Protein AF-A0A7K5IUB0-F1 (afdb_monomer)

Secondary structure (DSSP, 8-state):
---EEE---------SS--BPPEEEEEPPPHHHHHSS-S----EEEEES-BSS--EEEEEETTEEEEEEEE----

Structure (mmCIF, N/CA/C/O backbone):
data_AF-A0A7K5IUB0-F1
#
_entry.id   AF-A0A7K5IUB0-F1
#
loop_
_atom_site.group_PDB
_atom_site.id
_atom_site.type_symbol
_atom_site.label_atom_id
_atom_site.label_alt_id
_atom_site.label_comp_id
_atom_site.label_asym_id
_atom_site.label_entity_id
_atom_site.label_seq_id
_atom_site.pdbx_PDB_ins_code
_atom_site.Cartn_x
_atom_site.Cartn_y
_atom_site.Cartn_z
_atom_site.occupancy
_atom_site.B_iso_or_equiv
_atom_site.auth_seq_id
_atom_site.auth_comp_id
_atom_site.auth_asym_id
_atom_site.auth_atom_id
_atom_site.pdbx_PDB_model_num
ATOM 1 N N . SER A 1 1 ? 5.387 -14.688 -13.784 1.00 41.94 1 SER A N 1
ATOM 2 C CA . SER A 1 1 ? 5.228 -13.397 -13.088 1.00 41.94 1 SER A CA 1
ATOM 3 C C . SER A 1 1 ? 5.122 -13.656 -11.596 1.00 41.94 1 SER A C 1
ATOM 5 O O . SER A 1 1 ? 4.375 -14.565 -11.250 1.00 41.94 1 SER A O 1
ATOM 7 N N . PRO A 1 2 ? 5.887 -12.980 -10.723 1.00 47.88 2 PRO A N 1
ATOM 8 C CA . PRO A 1 2 ? 5.788 -13.200 -9.283 1.00 47.88 2 PRO A CA 1
ATOM 9 C C . PRO A 1 2 ? 4.535 -12.526 -8.710 1.00 47.88 2 PRO A C 1
ATOM 11 O O . PRO A 1 2 ? 4.245 -11.377 -9.034 1.00 47.88 2 PRO A O 1
ATOM 14 N N . ASN A 1 3 ? 3.803 -13.254 -7.868 1.00 53.31 3 ASN A N 1
ATOM 15 C CA . ASN A 1 3 ? 2.569 -12.790 -7.235 1.00 53.31 3 ASN A CA 1
ATOM 16 C C . ASN A 1 3 ? 2.902 -12.142 -5.891 1.00 53.31 3 ASN A C 1
ATOM 18 O O . ASN A 1 3 ? 3.457 -12.809 -5.014 1.00 53.31 3 ASN A O 1
ATOM 22 N N . PHE A 1 4 ? 2.569 -10.863 -5.725 1.00 51.28 4 PHE A N 1
ATOM 23 C CA . PHE A 1 4 ? 2.778 -10.142 -4.472 1.00 51.28 4 PHE A CA 1
ATOM 24 C C . PHE A 1 4 ? 1.444 -9.904 -3.765 1.00 51.28 4 PHE A C 1
ATOM 26 O O . PHE A 1 4 ? 0.504 -9.408 -4.382 1.00 51.28 4 PHE A O 1
ATOM 33 N N . HIS A 1 5 ? 1.373 -10.233 -2.474 1.00 58.25 5 HIS A N 1
ATOM 34 C CA . HIS A 1 5 ? 0.194 -10.007 -1.635 1.00 58.25 5 HIS A CA 1
ATOM 35 C C . HIS A 1 5 ? 0.624 -9.406 -0.287 1.00 58.25 5 HIS A C 1
ATOM 37 O O . HIS A 1 5 ? 1.591 -9.885 0.305 1.00 58.25 5 HIS A O 1
ATOM 43 N N . PRO A 1 6 ? -0.056 -8.371 0.221 1.00 44.97 6 PRO A N 1
ATOM 44 C CA . PRO A 1 6 ? 0.191 -7.867 1.567 1.00 44.97 6 PRO A CA 1
ATOM 45 C C . PRO A 1 6 ? -0.433 -8.799 2.622 1.00 44.97 6 PRO A C 1
ATOM 47 O O . PRO A 1 6 ? -1.562 -9.261 2.453 1.00 44.97 6 PRO A O 1
ATOM 50 N N . ILE A 1 7 ? 0.281 -9.055 3.726 1.00 63.75 7 ILE A N 1
ATOM 51 C CA . ILE A 1 7 ? -0.230 -9.803 4.892 1.00 63.75 7 ILE A CA 1
ATOM 52 C C . ILE A 1 7 ? -0.136 -8.951 6.161 1.00 63.75 7 ILE A C 1
ATOM 54 O O . ILE A 1 7 ? 0.869 -8.284 6.395 1.00 63.75 7 ILE A O 1
ATOM 58 N N . PHE A 1 8 ? -1.171 -9.042 7.006 1.00 61.06 8 PHE A N 1
ATOM 59 C CA . PHE A 1 8 ? -1.233 -8.421 8.330 1.00 61.06 8 PHE A CA 1
ATOM 60 C C . PHE A 1 8 ? -0.991 -9.452 9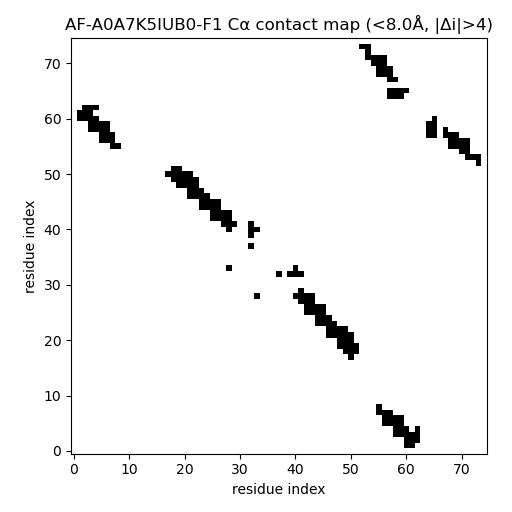.437 1.00 61.06 8 PHE A C 1
ATOM 62 O O . PHE A 1 8 ? -1.747 -10.414 9.569 1.00 61.06 8 PHE A O 1
ATOM 69 N N . THR A 1 9 ? 0.013 -9.228 10.285 1.00 55.94 9 THR A N 1
ATOM 70 C CA . THR A 1 9 ? 0.206 -9.971 11.541 1.00 55.94 9 THR A CA 1
ATOM 71 C C . THR A 1 9 ? -0.066 -9.049 12.726 1.00 55.94 9 THR A C 1
ATOM 73 O O . THR A 1 9 ? 0.588 -8.025 12.883 1.00 55.94 9 THR A O 1
ATOM 76 N N . LYS A 1 10 ? -1.048 -9.391 13.564 1.00 58.19 10 LYS A N 1
ATOM 77 C CA . LYS A 1 10 ? -1.466 -8.587 14.723 1.00 58.19 10 LYS A CA 1
ATOM 78 C C . LYS A 1 10 ? -0.475 -8.745 15.885 1.00 58.19 10 LYS A C 1
ATOM 80 O O . LYS A 1 10 ? -0.523 -9.767 16.563 1.00 58.19 10 LYS A O 1
ATOM 85 N N . THR A 1 11 ? 0.301 -7.705 16.200 1.00 61.25 11 THR A N 1
ATOM 86 C CA . THR A 1 11 ? 1.130 -7.667 17.421 1.00 61.25 11 THR A CA 1
ATOM 87 C C . THR A 1 11 ? 1.023 -6.316 18.134 1.00 61.25 11 THR A C 1
ATOM 89 O O . THR A 1 11 ? 1.858 -5.450 17.9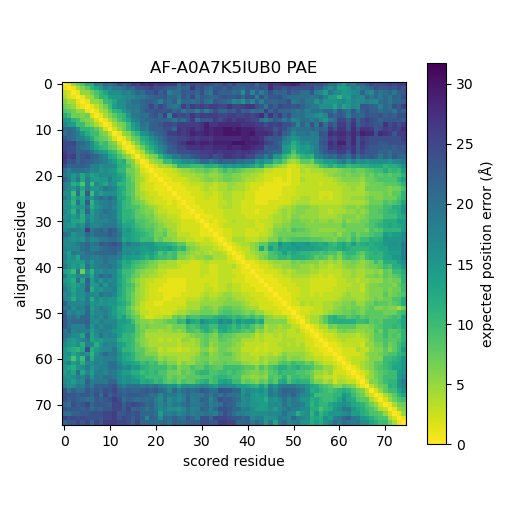44 1.00 61.25 11 THR A O 1
ATOM 92 N N . ALA A 1 12 ? -0.019 -6.143 18.961 1.00 61.62 12 ALA A N 1
ATOM 93 C CA . ALA A 1 12 ? -0.023 -5.277 20.156 1.00 61.62 12 ALA A CA 1
ATOM 94 C C . ALA A 1 12 ? -1.387 -5.357 20.887 1.00 61.62 12 ALA A C 1
ATOM 96 O O . ALA A 1 12 ? -2.446 -5.394 20.230 1.00 61.62 12 ALA A O 1
ATOM 97 N N . PRO A 1 13 ? -1.406 -5.351 22.235 1.00 55.50 13 PRO A N 1
ATOM 98 C CA . PRO A 1 13 ? -2.621 -5.124 23.004 1.00 55.50 13 PRO A CA 1
ATOM 99 C C . PRO A 1 13 ? -3.006 -3.642 22.885 1.00 55.50 13 PRO A C 1
ATOM 101 O O . PRO A 1 13 ? -2.327 -2.762 23.395 1.00 55.50 13 PRO A O 1
ATOM 104 N N . SER A 1 14 ? -4.083 -3.369 22.150 1.00 56.06 14 SER A N 1
ATOM 105 C CA . SER A 1 14 ? -4.657 -2.024 22.008 1.00 56.06 14 SER A CA 1
ATOM 106 C C . SER A 1 14 ? -5.564 -1.706 23.203 1.00 56.06 14 SER A C 1
ATOM 108 O O . SER A 1 14 ? -6.167 -2.642 23.738 1.00 56.06 14 SER A O 1
ATOM 110 N N . PRO A 1 15 ? -5.770 -0.425 23.556 1.00 57.28 15 PRO A N 1
ATOM 111 C CA . PRO A 1 15 ? -6.799 -0.028 24.519 1.00 57.28 15 PRO A CA 1
ATOM 112 C C . PRO A 1 15 ? -8.203 -0.505 24.086 1.00 57.28 15 PRO A C 1
ATOM 114 O O . PRO A 1 15 ? -8.423 -0.769 22.895 1.00 57.28 15 PRO A O 1
ATOM 117 N N . PRO A 1 16 ? -9.162 -0.645 25.025 1.00 56.50 16 PRO A N 1
ATOM 118 C CA . PRO A 1 16 ? -10.540 -1.004 24.709 1.00 56.50 16 PRO A CA 1
ATOM 119 C C . PRO A 1 16 ? -11.191 0.111 23.882 1.00 56.50 16 PRO A C 1
ATOM 121 O O . PRO A 1 16 ? -11.588 1.153 24.389 1.00 56.50 16 PRO A O 1
ATOM 124 N N . GLY A 1 17 ? -11.278 -0.125 22.578 1.00 66.19 17 GLY A N 1
ATOM 125 C CA . GLY A 1 17 ? -11.908 0.739 21.589 1.00 66.19 17 GLY A CA 1
ATOM 126 C C . GLY A 1 17 ? -12.233 -0.081 20.342 1.00 66.19 17 GLY A C 1
ATOM 127 O O . GLY A 1 17 ? -11.634 -1.136 20.114 1.00 66.19 17 GLY A O 1
ATOM 128 N N . LYS A 1 18 ? -13.212 0.365 19.544 1.00 74.12 18 LYS A N 1
ATOM 129 C CA . LYS A 1 18 ? -13.585 -0.305 18.288 1.00 74.12 18 LYS A CA 1
ATOM 130 C C . LYS A 1 18 ? -12.382 -0.306 17.343 1.00 74.12 18 LYS A C 1
ATOM 132 O O . LYS A 1 18 ? -12.076 0.720 16.748 1.00 74.12 18 LYS A O 1
ATOM 137 N N . ARG A 1 19 ? -11.711 -1.451 17.194 1.00 79.94 19 ARG A N 1
ATOM 138 C CA . ARG A 1 19 ? -10.735 -1.633 16.116 1.00 79.94 19 ARG A CA 1
ATOM 139 C C . ARG A 1 19 ? -11.477 -1.692 14.790 1.00 79.94 19 ARG A C 1
ATOM 141 O O . ARG A 1 19 ? -12.426 -2.465 14.657 1.00 79.94 19 ARG A O 1
ATOM 148 N N . LEU A 1 20 ? -11.025 -0.904 13.825 1.00 86.12 20 LEU A N 1
ATOM 149 C CA . LEU A 1 20 ? -11.546 -0.929 12.464 1.00 86.12 20 LEU A CA 1
ATOM 150 C C . LEU A 1 20 ? -10.466 -1.515 11.550 1.00 86.12 20 LEU A C 1
ATOM 152 O O . LEU A 1 20 ? -9.347 -0.997 11.555 1.00 86.12 20 LEU A O 1
ATOM 156 N N . PRO A 1 21 ? -10.749 -2.604 10.813 1.00 85.19 21 PRO A N 1
ATOM 157 C CA . PRO A 1 21 ? -9.790 -3.155 9.866 1.00 85.19 21 PRO A CA 1
ATOM 158 C C . PRO A 1 21 ? -9.601 -2.202 8.671 1.00 85.19 21 PRO A C 1
ATOM 160 O O . PRO A 1 21 ? -10.571 -1.575 8.240 1.00 85.19 21 PRO A O 1
ATOM 163 N N . PRO A 1 22 ? -8.386 -2.100 8.100 1.00 88.75 22 PRO A N 1
ATOM 164 C CA . PRO A 1 22 ? -8.154 -1.274 6.922 1.00 88.75 22 PRO A CA 1
ATOM 165 C C . PRO A 1 22 ? -8.796 -1.874 5.677 1.00 88.75 22 PRO A C 1
ATOM 167 O O . PRO A 1 22 ? -8.757 -3.082 5.447 1.00 88.75 22 PRO A O 1
ATOM 170 N N . SER A 1 23 ? -9.305 -1.000 4.815 1.00 90.69 23 SER A N 1
ATOM 171 C CA . SER A 1 23 ? -9.468 -1.317 3.397 1.00 90.69 23 SER A CA 1
ATOM 172 C C . SER A 1 23 ? -8.125 -1.137 2.700 1.00 90.69 23 SER A C 1
ATOM 174 O O . SER A 1 23 ? -7.504 -0.084 2.858 1.00 90.69 23 SER A O 1
ATOM 176 N N . VAL A 1 24 ? -7.689 -2.143 1.942 1.00 88.81 24 VAL A N 1
ATOM 177 C CA . VAL A 1 24 ? -6.344 -2.193 1.353 1.00 88.81 24 VAL A CA 1
ATOM 178 C C . VAL A 1 24 ? -6.431 -2.326 -0.154 1.00 88.81 24 VAL A C 1
ATOM 180 O O . VAL A 1 24 ? -7.143 -3.184 -0.671 1.00 88.81 24 VAL A O 1
ATOM 183 N N . TYR A 1 25 ? -5.670 -1.486 -0.843 1.00 90.12 25 TYR A N 1
ATOM 184 C CA . TYR A 1 25 ? -5.615 -1.435 -2.294 1.00 90.12 25 TYR A CA 1
ATOM 185 C C . TYR A 1 25 ? -4.159 -1.479 -2.736 1.00 90.12 25 TYR A C 1
ATOM 187 O O . TYR A 1 25 ? -3.328 -0.729 -2.223 1.00 90.12 25 TYR A O 1
ATOM 195 N N . LEU A 1 26 ? -3.859 -2.347 -3.699 1.00 90.12 26 LEU A N 1
ATOM 196 C CA . LEU A 1 26 ? -2.563 -2.379 -4.361 1.00 90.12 26 LEU A CA 1
ATOM 197 C C . LEU A 1 26 ? -2.690 -1.643 -5.691 1.00 90.12 26 LEU A C 1
ATOM 199 O O . LEU A 1 26 ? -3.445 -2.065 -6.566 1.00 90.12 26 LEU A O 1
ATOM 203 N N . LEU A 1 27 ? -1.979 -0.530 -5.823 1.00 91.50 27 LEU A N 1
ATOM 204 C CA . LEU A 1 27 ? -1.960 0.249 -7.051 1.00 91.50 27 LEU A CA 1
ATOM 205 C C . LEU A 1 27 ? -0.847 -0.275 -7.970 1.00 91.50 27 LEU A C 1
ATOM 207 O O . LEU A 1 27 ? 0.248 -0.583 -7.480 1.00 91.50 27 LEU A O 1
ATOM 211 N N . PRO A 1 28 ? -1.114 -0.396 -9.283 1.00 88.25 28 PRO A N 1
ATOM 212 C CA . PRO A 1 28 ? -0.098 -0.799 -10.242 1.00 88.25 28 PRO A CA 1
ATOM 213 C C . PRO A 1 28 ? 0.980 0.288 -10.380 1.00 88.25 28 PRO A C 1
ATOM 215 O O . PRO A 1 28 ? 0.717 1.453 -10.063 1.00 88.25 28 PRO A O 1
ATOM 218 N N . PRO A 1 29 ? 2.168 -0.065 -10.896 1.00 91.75 29 PRO A N 1
ATOM 219 C CA . PRO A 1 29 ? 3.162 0.928 -11.269 1.00 91.75 29 PRO A CA 1
ATOM 220 C C . PRO A 1 29 ? 2.588 1.904 -12.309 1.00 91.75 29 PRO A C 1
ATOM 222 O O . PRO A 1 29 ? 1.774 1.489 -13.144 1.00 91.75 29 PRO A O 1
ATOM 225 N N . PRO A 1 30 ? 3.009 3.178 -12.306 1.00 89.88 30 PRO A N 1
ATOM 226 C CA . PRO A 1 30 ? 2.637 4.126 -13.348 1.00 89.88 30 PRO A CA 1
ATOM 227 C C . PRO A 1 30 ? 3.023 3.615 -14.741 1.00 89.88 30 PRO A C 1
ATOM 229 O O . PRO A 1 30 ? 4.082 3.009 -14.926 1.00 89.88 30 PRO A O 1
ATOM 232 N N . SER A 1 31 ? 2.185 3.889 -15.742 1.00 89.44 31 SER A N 1
ATOM 233 C CA . SER A 1 31 ? 2.383 3.424 -17.123 1.00 89.44 31 SER A CA 1
ATOM 234 C C . SER A 1 31 ? 3.728 3.857 -17.716 1.00 89.44 31 SER A C 1
ATOM 236 O O . SER A 1 31 ? 4.323 3.131 -18.516 1.00 89.44 31 SER A O 1
ATOM 238 N N . GLU A 1 32 ? 4.233 5.018 -17.301 1.00 89.00 32 GLU A N 1
ATOM 239 C CA . GLU A 1 32 ? 5.526 5.575 -17.700 1.00 89.00 32 GLU A CA 1
ATOM 240 C C . GLU A 1 32 ? 6.705 4.775 -17.133 1.00 89.00 32 GLU A C 1
ATOM 242 O O . GLU A 1 32 ? 7.777 4.745 -17.734 1.00 89.00 32 GLU A O 1
ATOM 247 N N . GLU A 1 33 ? 6.531 4.127 -15.979 1.00 88.06 33 GLU A N 1
ATOM 248 C CA . GLU A 1 33 ? 7.537 3.242 -15.386 1.00 88.06 33 GLU A CA 1
ATOM 249 C C . GLU A 1 33 ? 7.562 1.891 -16.107 1.00 88.06 33 GLU A C 1
ATOM 251 O O . GLU A 1 33 ? 8.633 1.344 -16.345 1.00 88.06 33 GLU A O 1
ATOM 256 N N . ILE A 1 34 ? 6.390 1.406 -16.531 1.00 87.12 34 ILE A N 1
ATOM 257 C CA . ILE A 1 34 ? 6.230 0.147 -17.274 1.00 87.12 34 ILE A CA 1
ATOM 258 C C . ILE A 1 34 ? 6.774 0.264 -18.703 1.00 87.12 34 ILE A C 1
ATOM 260 O O . ILE A 1 34 ? 7.398 -0.665 -19.208 1.00 87.12 34 ILE A O 1
ATOM 264 N N . SER A 1 35 ? 6.518 1.395 -19.364 1.00 85.88 35 SER A N 1
ATOM 265 C CA . SER A 1 35 ? 6.876 1.610 -20.775 1.00 85.88 35 SER A CA 1
ATOM 266 C C . SER A 1 35 ? 8.214 2.332 -20.955 1.00 85.88 35 SER A C 1
ATOM 268 O O . SER A 1 35 ? 8.703 2.468 -22.076 1.00 85.88 35 SER A O 1
ATOM 270 N N . GLY A 1 36 ? 8.783 2.854 -19.868 1.00 84.81 36 GLY A N 1
ATOM 271 C CA . GLY A 1 36 ? 10.023 3.618 -19.878 1.00 84.81 36 GLY A CA 1
ATOM 272 C C . GLY A 1 36 ? 11.279 2.747 -19.766 1.00 84.81 36 GLY A C 1
ATOM 273 O O . GLY A 1 36 ? 11.205 1.538 -19.577 1.00 84.81 36 GLY A O 1
ATOM 274 N N . PRO A 1 37 ? 12.474 3.362 -19.811 1.00 85.88 37 PRO A N 1
ATOM 275 C CA . PRO A 1 37 ? 13.750 2.650 -19.702 1.00 85.88 37 PRO A CA 1
ATOM 276 C C . PRO A 1 37 ? 14.079 2.194 -18.268 1.00 85.88 37 PRO A C 1
ATOM 278 O O . PRO A 1 37 ? 15.202 1.768 -17.999 1.00 85.88 37 PRO A O 1
ATOM 281 N N . ARG A 1 38 ? 13.148 2.343 -17.315 1.00 82.56 38 ARG A N 1
ATOM 282 C CA . ARG A 1 38 ? 13.388 2.007 -15.910 1.00 82.56 38 ARG A CA 1
ATOM 283 C C . ARG A 1 38 ? 13.418 0.492 -15.746 1.00 82.56 38 ARG A C 1
ATOM 285 O O . ARG A 1 38 ? 12.518 -0.216 -16.173 1.00 82.56 38 ARG A O 1
ATOM 292 N N . SER A 1 39 ? 14.464 0.004 -15.092 1.00 83.94 39 SER A N 1
ATOM 293 C CA . SER A 1 39 ? 14.626 -1.413 -14.749 1.00 83.94 39 SER A CA 1
ATOM 294 C C . SER A 1 39 ?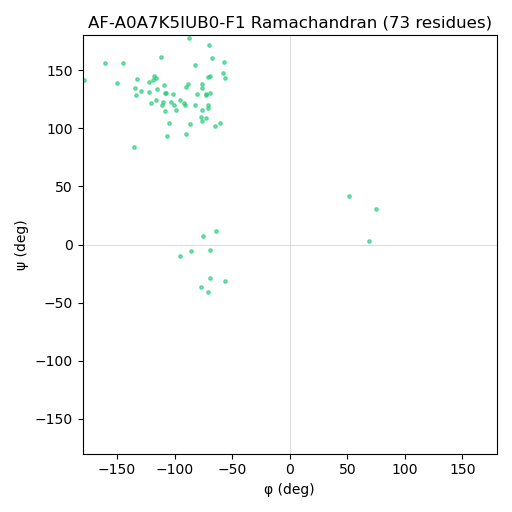 13.938 -1.796 -13.435 1.00 83.94 39 SER A C 1
ATOM 296 O O . SER A 1 39 ? 13.902 -2.972 -13.073 1.00 83.94 39 SER A O 1
ATOM 298 N N . THR A 1 40 ? 13.394 -0.814 -12.718 1.00 84.00 40 THR A N 1
ATOM 299 C CA . THR A 1 40 ? 12.675 -0.982 -11.455 1.00 84.00 40 THR A CA 1
ATOM 300 C C . THR A 1 40 ? 11.240 -0.511 -11.611 1.00 84.00 40 THR A C 1
ATOM 302 O O . THR A 1 40 ? 10.997 0.455 -12.330 1.00 84.00 40 THR A O 1
ATOM 305 N N . LEU A 1 41 ? 10.326 -1.189 -10.917 1.00 86.56 41 LEU A N 1
ATOM 306 C CA . LEU A 1 41 ? 8.914 -0.835 -10.840 1.00 86.56 41 LEU A CA 1
ATOM 307 C C . LEU A 1 41 ? 8.543 -0.529 -9.391 1.00 86.56 41 LEU A C 1
ATOM 309 O O . LEU A 1 41 ? 8.971 -1.238 -8.475 1.00 86.56 41 LEU A O 1
ATOM 313 N N . SER A 1 42 ? 7.700 0.473 -9.201 1.00 86.75 42 SER A N 1
ATOM 314 C CA . SER A 1 42 ? 7.198 0.885 -7.902 1.00 86.75 42 SER A CA 1
ATOM 315 C C . SER A 1 42 ? 5.785 0.345 -7.702 1.00 86.75 42 SER A C 1
ATOM 317 O O . SER A 1 42 ? 4.914 0.513 -8.549 1.00 86.75 42 SER A O 1
ATOM 319 N N . LEU A 1 43 ? 5.543 -0.308 -6.565 1.00 86.19 43 LEU A N 1
ATOM 320 C CA . LEU A 1 43 ? 4.206 -0.724 -6.139 1.00 86.19 43 LEU A CA 1
ATOM 321 C C . LEU A 1 43 ? 3.768 0.132 -4.957 1.00 86.19 43 LEU A C 1
ATOM 323 O O . LEU A 1 43 ? 4.545 0.363 -4.031 1.00 86.19 43 LEU A O 1
ATOM 327 N N . THR A 1 44 ? 2.512 0.572 -4.961 1.00 89.31 44 THR A N 1
ATOM 328 C CA . THR A 1 44 ? 1.960 1.385 -3.872 1.00 89.31 44 THR A CA 1
ATOM 329 C C . THR A 1 44 ? 0.836 0.638 -3.171 1.00 89.31 44 THR A C 1
ATOM 331 O O . THR A 1 44 ? -0.142 0.238 -3.798 1.00 89.31 44 THR A O 1
ATOM 334 N N . CYS A 1 45 ? 0.965 0.469 -1.855 1.00 88.25 45 CYS A N 1
ATOM 335 C CA . CYS A 1 45 ? -0.078 -0.087 -0.998 1.00 88.25 45 CYS A CA 1
ATOM 336 C C . CYS A 1 45 ? -0.804 1.055 -0.279 1.00 88.25 45 CYS A C 1
ATOM 338 O O . CYS A 1 45 ? -0.185 1.802 0.474 1.00 88.25 45 CYS A O 1
ATOM 340 N N . LEU A 1 46 ? -2.113 1.177 -0.494 1.00 89.12 46 LEU A N 1
ATOM 341 C CA . LEU A 1 46 ? -2.964 2.180 0.139 1.00 89.12 46 LEU A CA 1
ATOM 342 C C . LEU A 1 46 ? -3.879 1.511 1.169 1.00 89.12 46 LEU A C 1
ATOM 344 O O . LEU A 1 46 ? -4.757 0.733 0.796 1.00 89.12 46 LEU A O 1
ATOM 348 N N . ALA A 1 47 ? -3.700 1.842 2.449 1.00 88.50 47 ALA A N 1
ATOM 349 C CA . ALA A 1 47 ? -4.564 1.409 3.548 1.00 88.50 47 ALA A CA 1
ATOM 350 C C . ALA A 1 47 ? -5.401 2.591 4.063 1.00 88.50 47 ALA A C 1
ATOM 352 O O . ALA A 1 47 ? -4.859 3.663 4.325 1.00 88.50 47 ALA A O 1
ATOM 353 N N . ARG A 1 48 ? -6.724 2.423 4.207 1.00 89.44 48 ARG A N 1
ATOM 354 C CA . ARG A 1 48 ? -7.627 3.493 4.681 1.00 89.44 48 ARG A CA 1
ATOM 355 C C . ARG A 1 48 ? -8.773 2.981 5.553 1.00 89.44 48 ARG A C 1
ATOM 357 O O . ARG A 1 48 ? -9.194 1.835 5.412 1.00 89.44 48 ARG A O 1
ATOM 364 N N . GLY A 1 49 ? -9.309 3.863 6.401 1.00 87.75 49 GLY A N 1
ATOM 365 C CA . GLY A 1 49 ? -10.505 3.599 7.214 1.00 87.75 49 GLY A CA 1
ATOM 366 C C . GLY A 1 49 ? -10.274 2.676 8.413 1.00 87.75 49 GLY A C 1
ATOM 367 O O . GLY A 1 49 ? -11.180 1.932 8.778 1.00 87.75 49 GLY A O 1
ATOM 368 N N . PHE A 1 50 ? -9.074 2.696 8.996 1.00 88.38 50 PHE A N 1
ATOM 369 C CA . PHE A 1 50 ? -8.690 1.826 10.107 1.00 88.38 50 PHE A CA 1
ATOM 370 C C . PHE A 1 50 ? -8.482 2.594 11.412 1.00 88.38 50 PHE A C 1
ATOM 372 O O . PHE A 1 50 ? -8.322 3.811 11.414 1.00 88.38 50 PHE A O 1
ATOM 379 N N . PHE A 1 51 ? -8.513 1.862 12.525 1.00 85.06 51 PHE A N 1
ATOM 380 C CA . PHE A 1 51 ? -8.230 2.385 13.861 1.00 85.06 51 PHE A CA 1
ATOM 381 C C 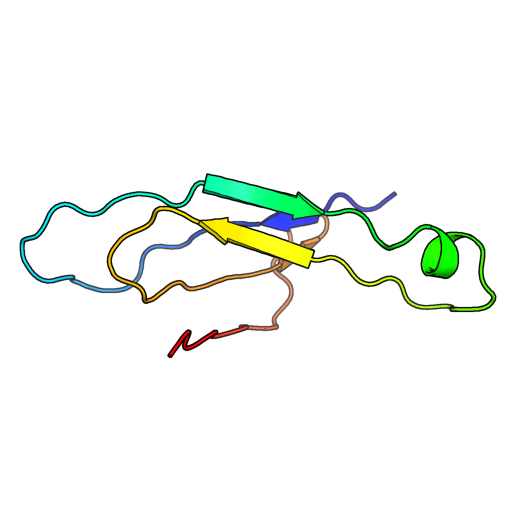. PHE A 1 51 ? -7.633 1.280 14.752 1.00 85.06 51 PHE A C 1
ATOM 383 O O . PHE A 1 51 ? -8.174 0.161 14.747 1.00 85.06 51 PHE A O 1
ATOM 390 N N . PRO A 1 52 ? -6.605 1.565 15.581 1.00 82.25 52 PRO A N 1
ATOM 391 C CA . PRO A 1 52 ? -5.867 2.838 15.705 1.00 82.25 52 PRO A CA 1
ATOM 392 C C . PRO A 1 52 ? -4.984 3.127 14.478 1.00 82.25 52 PRO A 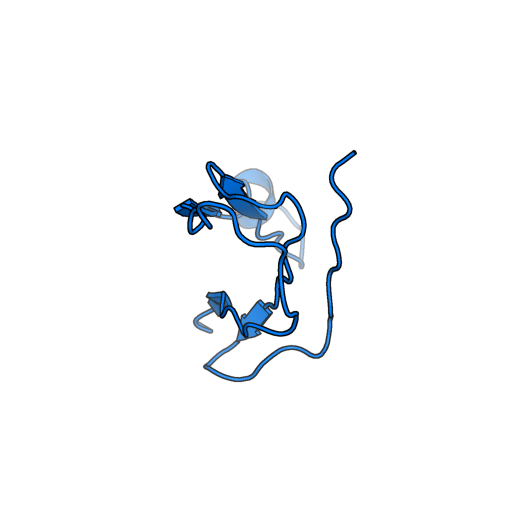C 1
ATOM 394 O O . PRO A 1 52 ? -4.845 2.262 13.622 1.00 82.25 52 PRO A O 1
ATOM 397 N N . GLU A 1 53 ? -4.396 4.321 14.389 1.00 74.88 53 GLU A N 1
ATOM 398 C CA . GLU A 1 53 ? -3.591 4.769 13.232 1.00 74.88 53 GLU A CA 1
ATOM 399 C C . GLU A 1 53 ? -2.245 4.032 13.073 1.00 74.88 53 GLU A C 1
ATOM 401 O O . GLU A 1 53 ? -1.563 4.184 12.064 1.00 74.88 53 GLU A O 1
ATOM 406 N N . ASN A 1 54 ? -1.887 3.158 14.017 1.00 75.25 54 ASN A N 1
ATOM 407 C CA . ASN A 1 54 ? -0.693 2.321 13.936 1.00 75.25 54 ASN A CA 1
ATOM 408 C C . ASN A 1 54 ? -0.950 1.073 13.076 1.00 75.25 54 ASN A C 1
ATOM 410 O O . ASN A 1 54 ? -1.783 0.228 13.428 1.00 75.25 54 ASN A O 1
ATOM 414 N N . LEU A 1 55 ? -0.188 0.924 11.988 1.00 74.75 55 LEU A N 1
ATOM 415 C CA . LEU A 1 55 ? -0.284 -0.208 11.067 1.00 74.75 55 LEU A CA 1
ATOM 416 C C . LEU A 1 55 ? 1.096 -0.776 10.714 1.00 74.75 55 LEU A C 1
ATOM 418 O O . LEU A 1 55 ? 1.969 -0.052 10.245 1.00 74.75 55 LEU A O 1
ATOM 422 N N . ASP A 1 56 ? 1.248 -2.093 10.859 1.00 76.31 56 ASP A N 1
ATOM 423 C CA . ASP A 1 56 ? 2.402 -2.835 10.349 1.00 76.31 56 ASP A CA 1
ATOM 424 C C . ASP A 1 56 ? 2.110 -3.350 8.933 1.00 76.31 56 ASP A C 1
ATOM 426 O O . ASP A 1 56 ? 1.156 -4.107 8.719 1.00 76.31 56 ASP A O 1
ATOM 430 N N . LEU A 1 57 ? 2.940 -2.953 7.964 1.00 77.62 57 LEU A N 1
ATOM 431 C CA . LEU A 1 57 ? 2.849 -3.386 6.570 1.00 77.62 57 LEU A CA 1
ATOM 432 C C . LEU A 1 57 ? 4.086 -4.193 6.170 1.00 77.62 57 LEU A C 1
ATOM 434 O O . LEU A 1 57 ? 5.229 -3.796 6.411 1.00 77.62 57 LEU A O 1
ATOM 438 N N . HIS A 1 58 ? 3.840 -5.318 5.501 1.00 80.12 58 HIS A N 1
ATOM 439 C CA . HIS A 1 58 ? 4.878 -6.181 4.955 1.00 80.12 58 HIS A CA 1
ATOM 440 C C . HIS A 1 58 ? 4.554 -6.566 3.520 1.00 80.12 58 HIS A C 1
ATOM 442 O O . HIS A 1 58 ? 3.407 -6.861 3.172 1.00 80.12 58 HIS A O 1
ATOM 448 N N . TRP A 1 59 ? 5.598 -6.628 2.704 1.00 82.81 59 TRP A N 1
ATOM 449 C CA . TRP A 1 59 ? 5.508 -7.150 1.353 1.00 82.81 59 TRP A CA 1
ATOM 450 C C . TRP A 1 59 ? 5.774 -8.646 1.354 1.00 82.81 59 TRP A C 1
ATOM 452 O O . TRP A 1 59 ? 6.746 -9.105 1.952 1.00 82.81 59 TRP A O 1
ATOM 462 N N . GLN A 1 60 ? 4.954 -9.403 0.631 1.00 80.88 60 GLN A N 1
ATOM 463 C CA . GLN A 1 60 ? 5.282 -10.780 0.291 1.00 80.88 60 GLN A CA 1
ATOM 464 C C . GLN A 1 60 ? 5.433 -10.945 -1.206 1.00 80.88 60 GLN A C 1
ATOM 466 O O . GLN A 1 60 ? 4.665 -10.368 -1.972 1.00 80.88 60 GLN A O 1
ATOM 471 N N . LYS A 1 61 ? 6.376 -11.789 -1.610 1.00 81.56 61 LYS A N 1
ATOM 472 C CA . LYS A 1 61 ? 6.585 -12.246 -2.981 1.00 81.56 61 LYS A CA 1
ATOM 473 C C . LYS A 1 61 ? 6.444 -13.758 -3.002 1.00 81.56 61 LYS A C 1
ATOM 475 O O . LYS A 1 61 ? 7.187 -14.438 -2.313 1.00 81.56 61 LYS A O 1
ATOM 480 N N . ASN A 1 62 ? 5.522 -14.300 -3.792 1.00 80.75 62 ASN A N 1
ATOM 481 C CA . ASN A 1 62 ? 5.295 -15.748 -3.885 1.00 80.75 62 ASN A CA 1
ATOM 482 C C . ASN A 1 62 ? 5.095 -16.419 -2.508 1.00 80.75 62 ASN A C 1
ATOM 484 O O . ASN A 1 62 ? 5.637 -17.488 -2.260 1.00 80.75 62 ASN A O 1
ATOM 488 N N . GLN A 1 63 ? 4.331 -15.775 -1.617 1.00 77.56 63 GLN A N 1
ATOM 489 C CA . GLN A 1 63 ? 4.080 -16.218 -0.232 1.00 77.56 63 GLN A CA 1
ATOM 490 C C . GLN A 1 63 ? 5.298 -16.144 0.710 1.00 77.56 63 GLN A C 1
ATOM 492 O O . GLN A 1 63 ? 5.181 -16.489 1.884 1.00 77.56 63 GLN A O 1
ATOM 497 N N . GLU A 1 64 ? 6.438 -15.635 0.240 1.00 80.94 64 GLU A N 1
ATOM 498 C CA . GLU A 1 64 ? 7.613 -15.352 1.058 1.00 80.94 64 GLU A CA 1
ATOM 499 C C . GLU A 1 64 ? 7.613 -13.883 1.492 1.00 80.94 64 GLU A C 1
ATOM 501 O O . GLU A 1 64 ? 7.548 -12.974 0.662 1.00 80.94 64 GLU A O 1
ATOM 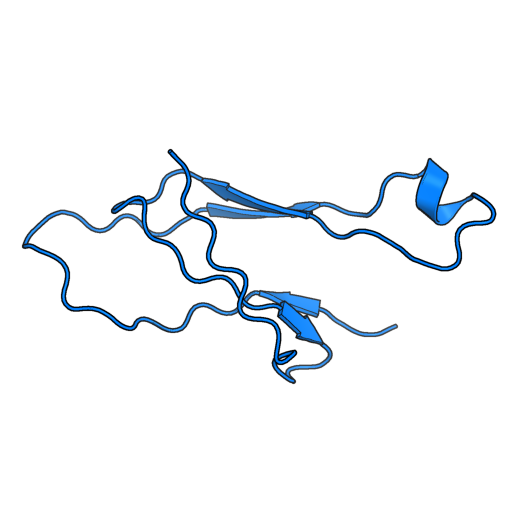506 N N . THR A 1 65 ? 7.676 -13.635 2.800 1.00 78.06 65 THR A N 1
ATOM 507 C CA . THR A 1 65 ? 7.759 -12.275 3.344 1.00 78.06 65 THR A CA 1
ATOM 508 C C . THR A 1 65 ? 9.131 -11.681 3.054 1.00 78.06 65 THR A C 1
ATOM 510 O O . THR A 1 65 ? 10.151 -12.193 3.508 1.00 78.06 65 THR A O 1
ATOM 513 N N . LEU A 1 66 ? 9.157 -10.563 2.332 1.00 78.25 66 LEU A N 1
ATOM 514 C CA . LEU A 1 66 ? 10.377 -9.808 2.094 1.00 78.25 66 LEU A CA 1
ATOM 515 C C . LEU A 1 66 ? 10.761 -9.101 3.397 1.00 78.25 66 LEU A C 1
ATOM 517 O O . LEU A 1 66 ? 9.935 -8.424 4.005 1.00 78.25 66 LEU A O 1
ATOM 521 N N . GLY A 1 67 ? 12.012 -9.254 3.833 1.00 63.12 67 GLY A N 1
ATOM 522 C CA . GLY A 1 67 ? 12.509 -8.799 5.141 1.00 63.12 67 GLY A CA 1
ATOM 523 C C . GLY A 1 67 ? 12.495 -7.283 5.400 1.00 63.12 67 GLY A C 1
ATOM 524 O O . GLY A 1 67 ? 13.081 -6.833 6.380 1.00 63.12 67 GLY A O 1
ATOM 525 N N . ALA A 1 68 ? 11.838 -6.485 4.559 1.00 56.84 68 ALA A N 1
ATOM 526 C CA . ALA A 1 68 ? 11.647 -5.062 4.785 1.00 56.84 68 ALA A CA 1
ATOM 527 C C . ALA A 1 68 ? 10.385 -4.834 5.634 1.00 56.84 68 ALA A C 1
ATOM 529 O O . ALA A 1 68 ? 9.255 -4.922 5.152 1.00 56.84 68 ALA A O 1
ATOM 530 N N . ARG A 1 69 ? 10.583 -4.536 6.921 1.00 54.34 69 ARG A N 1
ATOM 531 C CA . ARG A 1 69 ? 9.574 -3.859 7.745 1.00 54.34 69 ARG A CA 1
ATOM 532 C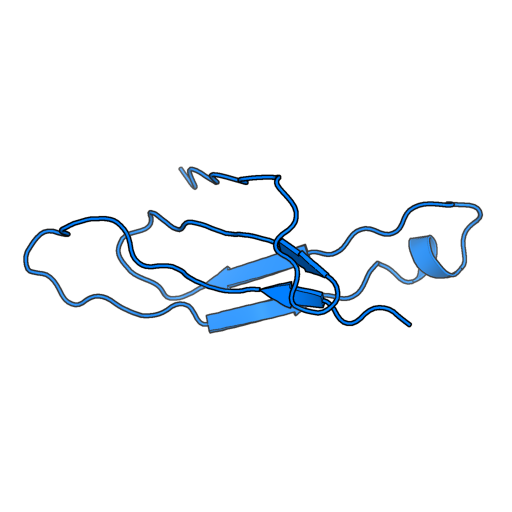 C . ARG A 1 69 ? 9.485 -2.409 7.285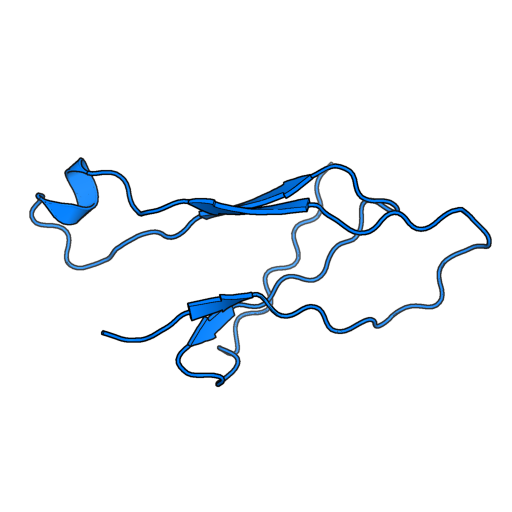 1.00 54.34 69 ARG A C 1
ATOM 534 O O . ARG A 1 69 ? 10.465 -1.680 7.409 1.00 54.34 69 ARG A O 1
ATOM 541 N N . SER A 1 70 ? 8.329 -1.988 6.793 1.00 56.75 70 SER A N 1
ATOM 542 C CA . SER A 1 70 ? 8.039 -0.573 6.567 1.00 56.75 70 SER A CA 1
ATOM 543 C C . SER A 1 70 ? 7.064 -0.124 7.653 1.00 56.75 70 SER A C 1
ATOM 545 O O . SER A 1 70 ? 5.862 -0.327 7.521 1.00 56.75 70 SER A O 1
ATOM 547 N N . SER A 1 71 ? 7.593 0.424 8.753 1.00 49.66 71 SER A N 1
ATOM 548 C CA . SER A 1 71 ? 6.783 1.143 9.746 1.00 49.66 71 SER A CA 1
ATOM 549 C C . SER A 1 71 ? 6.464 2.512 9.160 1.00 49.66 71 SER A C 1
ATOM 551 O O . SER A 1 71 ? 7.387 3.277 8.879 1.00 49.66 71 SER A O 1
ATOM 553 N N . ALA A 1 72 ? 5.189 2.795 8.915 1.00 50.50 72 ALA A N 1
ATOM 554 C CA . ALA A 1 72 ? 4.742 4.126 8.536 1.00 50.50 72 ALA A CA 1
ATOM 555 C C . ALA A 1 72 ? 4.051 4.752 9.749 1.00 50.50 72 ALA A C 1
ATOM 557 O O . ALA A 1 72 ? 2.927 4.382 10.078 1.00 50.50 72 ALA A O 1
ATOM 558 N N . ASP A 1 73 ? 4.731 5.685 10.411 1.00 41.88 73 ASP A N 1
ATOM 559 C CA . ASP A 1 73 ? 4.080 6.636 11.308 1.00 41.88 73 ASP A CA 1
ATOM 560 C C . ASP A 1 73 ? 3.392 7.682 10.422 1.00 41.88 73 ASP A C 1
ATOM 562 O O . ASP A 1 73 ? 4.053 8.483 9.757 1.00 41.88 73 ASP A O 1
ATOM 566 N N . ILE A 1 74 ? 2.064 7.617 10.324 1.00 41.69 74 ILE A N 1
ATOM 567 C CA . ILE A 1 74 ? 1.273 8.634 9.628 1.00 41.69 74 ILE A CA 1
ATOM 568 C C . ILE A 1 74 ? 0.921 9.687 10.682 1.00 41.69 74 ILE A C 1
ATOM 570 O O . ILE A 1 74 ? -0.008 9.478 11.456 1.00 41.69 74 ILE A O 1
ATOM 574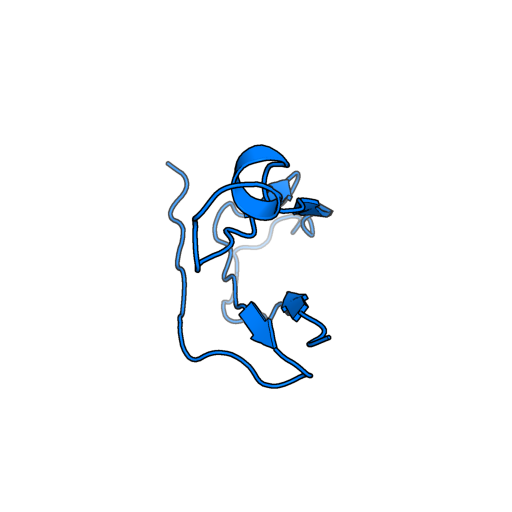 N N . THR A 1 75 ? 1.718 10.757 10.761 1.00 35.09 75 THR A N 1
ATOM 575 C CA . THR A 1 75 ? 1.393 11.965 11.545 1.00 35.09 75 THR A CA 1
ATOM 576 C C . THR A 1 75 ? 0.287 12.769 10.872 1.00 35.09 75 THR A C 1
ATOM 578 O O . THR A 1 75 ? 0.299 12.845 9.619 1.00 35.09 75 THR A O 1
#

Radius of gyration: 14.94 Å; Cα contacts (8 Å, |Δi|>4): 100; chains: 1; bounding box: 28×28×46 Å

Mean predicted aligned error: 11.71 Å

pLDDT: mean 73.92, std 15.8, range [35.09, 91.75]

Solvent-accessible surface area (backbone atoms only — not comparable to full-atom values): 5087 Å² total; per-residue (Å²): 134,87,54,69,54,78,57,80,79,93,84,78,94,70,77,100,65,85,70,36,73,60,50,75,46,80,45,76,52,57,69,66,42,75,75,39,94,53,93,63,79,60,75,49,78,48,74,46,80,49,34,68,80,79,56,75,48,38,51,21,50,69,88,41,72,49,90,57,79,51,80,55,86,79,128

Organism: Toxostoma redivivum (NCBI:txid99882)

Foldseek 3Di:
DWDKDKDFDDDDDDPPDDWDFWDKDKDFFPPCCVPDPHPDTDIDIDTDDGPPPWGWIFMDINNHTDPDTDGDDDD

Sequence (75 aa):
SPNFHPIFTKTAPSPPGKRLPPSVYLLPPPSEEISGPRSTLSLTCLARGFFPENLDLHWQKNQETLGARSSADIT

InterPro domains:
  IPR003597 Immunoglobulin C1-set [PF07654] (24-67)
  IPR007110 Immunoglobulin-like domain [PS50835] (22-75)
  IPR013783 Immunoglobulin-like fold [G3DSA:2.60.40.10] (18-75)
  IPR036179 Immunoglobulin-like domain superfamily [SSF48726] (15-66)